Protein AF-A0AAP0FU00-F1 (afdb_monomer_lite)

pLDDT: mean 87.25, std 9.93, range [54.22, 97.88]

Radius of gyration: 15.9 Å; chains: 1; bounding box: 38×25×31 Å

Organism: NCBI:txid2320716

Secondary structure (DSSP, 8-state):
-PPPEEE-TTT--EEE-SS--S------TT-SHHHHHHHHHHHHHHT------

Foldseek 3Di:
DDFDWDQDPPPRDTDGDPPGGDDDDDDDQCNDPVSVVVLVVVCVVVVHDPDDD

Sequence (53 aa):
MAKSNVVDSTTGKSKDSRVRTSSGMFVKRGRDKIVWAIEKRIADFSFIPVGIF

Structure (mmCIF, N/CA/C/O backbone):
data_AF-A0AAP0FU00-F1
#
_entry.id   AF-A0AAP0FU00-F1
#
loop_
_atom_site.group_PDB
_atom_site.id
_atom_site.type_symbol
_atom_site.label_atom_id
_atom_site.label_alt_id
_atom_site.label_comp_id
_atom_site.label_asym_id
_atom_site.label_entity_id
_atom_site.label_seq_id
_atom_site.pdbx_PDB_ins_code
_atom_site.Cartn_x
_atom_site.Cartn_y
_atom_site.Cartn_z
_atom_site.occupancy
_atom_site.B_iso_or_equiv
_atom_site.auth_seq_id
_atom_site.auth_comp_id
_atom_site.auth_asym_id
_atom_site.auth_atom_id
_atom_site.pdbx_PDB_model_num
ATOM 1 N N . MET A 1 1 ? 13.592 17.824 -11.414 1.00 64.94 1 MET A N 1
ATOM 2 C CA . MET A 1 1 ? 12.907 16.756 -10.648 1.00 64.94 1 MET A CA 1
ATOM 3 C C . MET A 1 1 ? 13.866 15.586 -10.469 1.00 64.94 1 MET A C 1
ATOM 5 O O . MET A 1 1 ? 14.542 15.256 -11.435 1.00 64.94 1 MET A O 1
ATOM 9 N N . ALA A 1 2 ? 13.955 14.988 -9.278 1.00 71.31 2 ALA A N 1
ATOM 10 C CA . ALA A 1 2 ? 14.792 13.804 -9.049 1.00 71.31 2 ALA A CA 1
ATOM 11 C C . ALA A 1 2 ? 14.123 12.552 -9.645 1.00 71.31 2 ALA A C 1
ATOM 13 O O . ALA A 1 2 ? 12.954 12.297 -9.358 1.00 71.31 2 ALA A O 1
ATOM 14 N N . LYS A 1 3 ? 14.832 11.790 -10.483 1.00 69.75 3 LYS A N 1
ATOM 15 C CA . LYS A 1 3 ? 14.325 10.530 -11.053 1.00 69.75 3 LYS A CA 1
ATOM 16 C C . LYS A 1 3 ? 14.428 9.397 -10.034 1.00 69.75 3 LYS A C 1
ATOM 18 O O . LYS A 1 3 ? 15.319 9.415 -9.186 1.00 69.75 3 LYS A O 1
ATOM 23 N N . SER A 1 4 ? 13.523 8.414 -10.098 1.00 76.06 4 SER A N 1
ATOM 24 C CA . SER A 1 4 ? 13.681 7.224 -9.256 1.00 76.06 4 SER A CA 1
ATOM 25 C C . SER A 1 4 ? 14.754 6.291 -9.798 1.00 76.06 4 SER A C 1
ATOM 27 O O . SER A 1 4 ? 14.862 6.078 -11.006 1.00 76.06 4 SER A O 1
ATOM 29 N N . ASN A 1 5 ? 15.519 5.722 -8.872 1.00 81.31 5 ASN A N 1
ATOM 30 C CA . ASN A 1 5 ? 16.560 4.761 -9.180 1.00 81.31 5 ASN A CA 1
ATOM 31 C C . ASN A 1 5 ? 16.108 3.335 -8.862 1.00 81.31 5 ASN A C 1
ATOM 33 O O . ASN A 1 5 ? 15.290 3.106 -7.968 1.00 81.31 5 ASN A O 1
ATOM 37 N N . VAL A 1 6 ? 16.680 2.379 -9.582 1.00 82.25 6 VAL A N 1
ATOM 38 C CA . VAL A 1 6 ? 16.603 0.940 -9.326 1.00 82.25 6 VAL A CA 1
ATOM 39 C C . VAL A 1 6 ? 18.014 0.374 -9.262 1.00 82.25 6 VAL A C 1
ATOM 41 O O . VAL A 1 6 ? 18.939 0.912 -9.871 1.00 82.25 6 VAL A O 1
ATOM 44 N N . VAL A 1 7 ? 18.185 -0.714 -8.520 1.00 84.06 7 VAL A N 1
ATOM 45 C CA . VAL A 1 7 ? 19.459 -1.431 -8.486 1.00 84.06 7 VAL A CA 1
ATOM 46 C C . VAL A 1 7 ? 19.590 -2.242 -9.770 1.00 84.06 7 VAL A C 1
ATOM 48 O O . VAL A 1 7 ? 18.683 -2.979 -10.156 1.00 84.06 7 VAL A O 1
ATOM 51 N N . ASP A 1 8 ? 20.710 -2.074 -10.458 1.00 84.25 8 ASP A N 1
ATOM 52 C CA . ASP A 1 8 ? 21.074 -2.889 -11.603 1.00 84.25 8 ASP A CA 1
ATOM 53 C C . ASP A 1 8 ? 21.483 -4.297 -11.150 1.00 84.25 8 ASP A C 1
ATOM 55 O O . ASP A 1 8 ? 22.332 -4.452 -10.274 1.00 84.25 8 ASP A O 1
ATOM 59 N N . SER A 1 9 ? 20.893 -5.326 -11.757 1.00 82.81 9 SER A N 1
ATOM 60 C CA . SER A 1 9 ? 21.101 -6.723 -11.357 1.00 82.81 9 SER A CA 1
ATOM 61 C C . SER A 1 9 ? 22.507 -7.253 -11.640 1.00 82.81 9 SER A C 1
ATOM 63 O O . SER A 1 9 ? 22.926 -8.213 -11.005 1.00 82.81 9 SER A O 1
ATOM 65 N N . THR A 1 10 ? 23.230 -6.658 -12.588 1.00 85.62 10 THR A N 1
ATOM 66 C CA . THR A 1 10 ? 24.550 -7.136 -13.021 1.00 85.62 10 THR A CA 1
ATOM 67 C C . THR A 1 10 ? 25.666 -6.434 -12.259 1.00 85.62 10 THR A C 1
ATOM 69 O O . THR A 1 10 ? 26.667 -7.045 -11.899 1.00 85.62 10 THR A O 1
ATOM 72 N N . THR A 1 11 ? 25.504 -5.135 -12.015 1.00 87.12 11 THR A N 1
ATOM 73 C CA . THR A 1 11 ? 26.543 -4.287 -11.414 1.00 87.12 11 THR A CA 1
ATOM 74 C C . THR A 1 11 ? 26.290 -3.955 -9.946 1.00 87.12 11 THR A C 1
ATOM 76 O O . THR A 1 11 ? 27.191 -3.444 -9.283 1.00 87.12 11 THR A O 1
ATOM 79 N N . GLY A 1 12 ? 25.072 -4.176 -9.439 1.00 85.88 12 GLY A N 1
ATOM 80 C CA . GLY A 1 12 ? 24.656 -3.796 -8.085 1.00 85.88 12 GLY A CA 1
ATOM 81 C C . GLY A 1 12 ? 24.563 -2.283 -7.859 1.00 85.88 12 GLY A C 1
ATOM 82 O O . GLY A 1 12 ? 24.304 -1.837 -6.742 1.00 85.88 12 GLY A O 1
ATOM 83 N N . LYS A 1 13 ? 24.781 -1.468 -8.899 1.00 86.44 13 LYS A N 1
ATOM 84 C CA . LYS A 1 13 ? 24.773 -0.006 -8.805 1.00 86.44 13 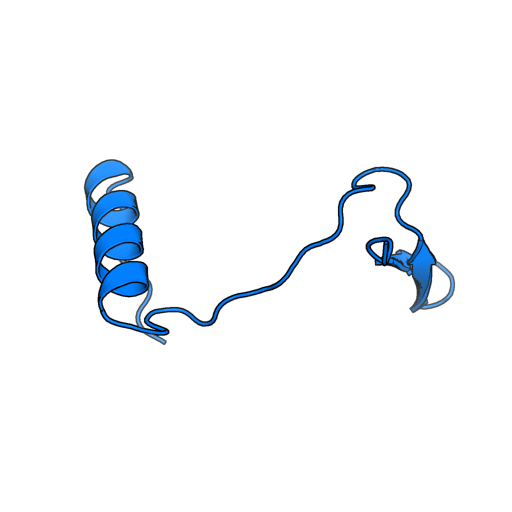LYS A CA 1
ATOM 85 C C . LYS A 1 13 ? 23.377 0.557 -9.032 1.00 86.44 13 LYS A C 1
ATOM 87 O O . LYS A 1 13 ? 22.546 -0.019 -9.729 1.00 86.44 13 LYS A O 1
ATOM 92 N N . SER A 1 14 ? 23.147 1.728 -8.454 1.00 83.81 14 SER A N 1
ATOM 93 C CA . SER A 1 14 ? 21.937 2.515 -8.672 1.00 83.81 14 SER A CA 1
ATOM 94 C C . SER A 1 14 ? 21.919 3.064 -10.103 1.00 83.81 14 SER A C 1
ATOM 96 O O . SER A 1 14 ? 22.882 3.709 -10.519 1.00 83.81 14 SER A O 1
ATOM 98 N N . LYS A 1 15 ? 20.839 2.825 -10.850 1.00 83.31 15 LYS A N 1
ATOM 99 C CA . LYS A 1 15 ? 20.596 3.409 -12.177 1.00 83.31 15 LYS A CA 1
ATOM 100 C C . LYS A 1 15 ? 19.198 4.008 -12.263 1.00 83.31 15 LYS A C 1
ATOM 102 O O . LYS A 1 15 ? 18.280 3.519 -11.605 1.00 83.31 15 LYS A O 1
ATOM 107 N N . ASP A 1 16 ? 19.024 5.002 -13.127 1.00 81.25 16 ASP A N 1
ATOM 108 C CA . ASP A 1 16 ? 17.708 5.565 -13.436 1.00 81.25 16 ASP A CA 1
ATOM 109 C C . ASP A 1 16 ? 16.733 4.459 -13.879 1.00 81.25 16 ASP A C 1
ATOM 111 O O . ASP A 1 16 ? 17.029 3.638 -14.757 1.00 81.25 16 ASP A O 1
ATOM 115 N N . SER A 1 17 ? 15.537 4.447 -13.294 1.00 79.88 17 SER A N 1
ATOM 116 C CA . SER A 1 17 ? 14.494 3.494 -13.661 1.00 79.88 17 SER A CA 1
ATOM 117 C C . SER A 1 17 ? 13.790 3.906 -14.951 1.00 79.88 17 SER A C 1
ATOM 119 O O . SER A 1 17 ? 13.300 5.026 -15.086 1.00 79.88 17 SER A O 1
ATOM 121 N N . ARG A 1 18 ? 13.690 2.964 -15.896 1.00 83.62 18 ARG A N 1
ATOM 122 C CA . ARG A 1 18 ? 12.909 3.120 -17.137 1.00 83.62 18 ARG A CA 1
ATOM 123 C C . ARG A 1 18 ? 11.470 2.610 -17.015 1.00 83.62 18 ARG A C 1
ATOM 125 O O . ARG A 1 18 ? 10.668 2.882 -17.897 1.00 83.62 18 ARG A O 1
ATOM 132 N N . VAL A 1 19 ? 11.163 1.875 -15.941 1.00 82.12 19 VAL A N 1
ATOM 133 C CA . VAL A 1 19 ? 9.846 1.256 -15.698 1.00 82.12 19 VAL A CA 1
ATOM 134 C C . VAL A 1 19 ? 8.999 2.118 -14.760 1.00 82.12 19 VAL A C 1
ATOM 136 O O . VAL A 1 19 ? 7.820 2.330 -15.018 1.00 82.12 19 VAL A O 1
ATOM 139 N N . ARG A 1 20 ? 9.603 2.682 -13.704 1.00 82.50 20 ARG A N 1
ATOM 140 C CA . ARG A 1 20 ? 8.965 3.675 -12.824 1.00 82.50 20 ARG A CA 1
ATOM 141 C C . ARG A 1 20 ? 9.736 4.987 -12.902 1.00 82.50 20 ARG A C 1
ATOM 143 O O . ARG A 1 20 ? 10.768 5.135 -12.264 1.00 82.50 20 ARG A O 1
ATOM 150 N N . THR A 1 21 ? 9.246 5.944 -13.676 1.00 84.12 21 THR A N 1
ATOM 151 C CA . THR A 1 21 ? 9.971 7.196 -13.966 1.00 84.12 21 THR A CA 1
ATOM 152 C C . THR A 1 21 ? 9.621 8.349 -13.023 1.00 84.12 21 THR A C 1
ATOM 154 O O . THR A 1 21 ? 10.329 9.356 -13.000 1.00 84.12 21 THR A O 1
ATOM 157 N N . SER A 1 22 ? 8.562 8.205 -12.221 1.00 85.06 22 SER A N 1
ATOM 158 C CA . SER A 1 22 ? 8.188 9.168 -11.182 1.00 85.06 22 SER A CA 1
ATOM 159 C C . SER A 1 22 ? 9.197 9.190 -10.031 1.00 85.06 22 SER A C 1
ATOM 161 O O . SER A 1 22 ? 9.897 8.207 -9.787 1.00 85.06 22 SER A O 1
ATOM 163 N N . SER A 1 23 ? 9.263 10.306 -9.299 1.00 83.44 23 SER A N 1
ATOM 164 C CA . SER A 1 23 ? 9.913 10.366 -7.986 1.00 83.44 23 SER A CA 1
ATOM 165 C C . SER A 1 23 ? 9.049 9.665 -6.929 1.00 83.44 23 SER A C 1
ATOM 167 O O . SER A 1 23 ? 7.858 9.429 -7.130 1.00 83.44 23 SER A O 1
ATOM 169 N N . GLY A 1 24 ? 9.636 9.313 -5.784 1.00 85.69 24 GLY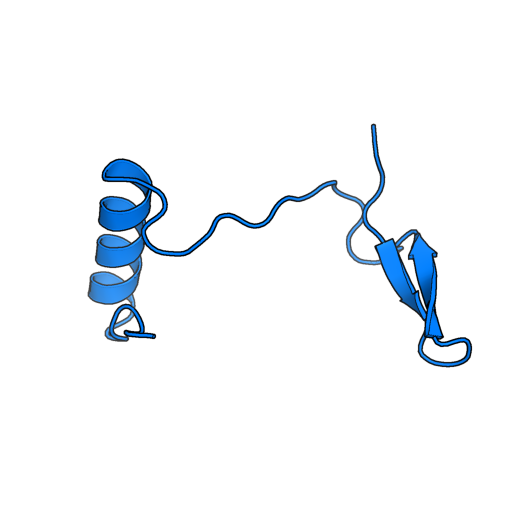 A N 1
ATOM 170 C CA . GLY A 1 24 ? 8.886 8.699 -4.694 1.00 85.69 24 GLY A CA 1
ATOM 171 C C . GLY A 1 24 ? 9.600 8.806 -3.356 1.00 85.69 24 GLY A C 1
ATOM 172 O O . GLY A 1 24 ? 10.808 9.023 -3.300 1.00 85.69 24 GLY A O 1
ATOM 173 N N . MET A 1 25 ? 8.833 8.630 -2.285 1.00 88.12 25 MET A N 1
ATOM 174 C CA . MET A 1 25 ? 9.313 8.623 -0.909 1.00 88.12 25 MET A CA 1
ATOM 175 C C . MET A 1 25 ? 8.583 7.532 -0.128 1.00 88.12 25 MET A C 1
ATOM 177 O O . MET A 1 25 ? 7.413 7.254 -0.386 1.00 88.12 25 MET A O 1
ATOM 181 N N . PHE A 1 26 ? 9.277 6.935 0.838 1.00 89.81 26 PHE A N 1
ATOM 182 C CA . PHE A 1 26 ? 8.664 6.035 1.804 1.00 89.81 26 PHE A CA 1
ATOM 183 C C . PHE A 1 26 ? 8.273 6.798 3.065 1.00 89.81 26 PHE A C 1
ATOM 185 O O . PHE A 1 26 ? 9.039 7.610 3.589 1.00 89.81 26 PHE A O 1
ATOM 192 N N . VAL A 1 27 ? 7.086 6.492 3.573 1.00 92.00 27 VAL A N 1
ATOM 193 C CA . VAL A 1 27 ? 6.615 6.938 4.882 1.00 92.00 27 VAL A CA 1
ATOM 194 C C . VAL A 1 27 ? 6.669 5.730 5.814 1.00 92.00 27 VAL A C 1
ATOM 196 O O . VAL A 1 27 ? 6.342 4.617 5.408 1.00 92.00 27 VAL A O 1
ATOM 199 N N . LYS A 1 28 ? 7.139 5.929 7.049 1.00 92.56 28 LYS A N 1
ATOM 200 C CA . LYS A 1 28 ? 7.127 4.865 8.063 1.00 92.56 28 LYS A CA 1
ATOM 201 C C . LYS A 1 28 ? 5.678 4.514 8.413 1.00 92.56 28 LYS A C 1
ATOM 203 O O . LYS A 1 28 ? 4.847 5.420 8.469 1.00 92.56 28 LYS A O 1
ATOM 208 N N . ARG A 1 29 ? 5.393 3.241 8.701 1.00 91.62 29 ARG A N 1
ATOM 209 C CA . ARG A 1 29 ? 4.075 2.865 9.234 1.00 91.62 29 ARG A CA 1
ATOM 210 C C . ARG A 1 29 ? 3.779 3.633 10.517 1.00 91.62 29 ARG A C 1
ATOM 212 O O . ARG A 1 29 ? 4.699 3.892 11.294 1.00 91.62 29 ARG A O 1
ATOM 219 N 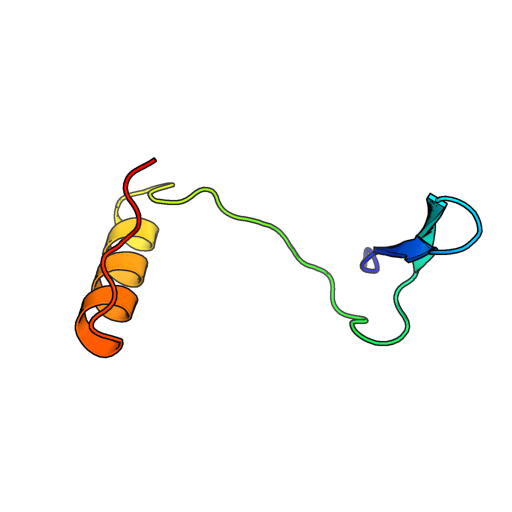N . GLY A 1 30 ? 2.524 4.026 10.715 1.00 93.00 30 GLY A N 1
ATOM 220 C CA . GLY A 1 30 ? 2.096 4.780 11.891 1.00 93.00 30 GLY A CA 1
ATOM 221 C C . GLY A 1 30 ? 2.819 6.119 12.088 1.00 93.00 30 GLY A C 1
ATOM 222 O O . GLY A 1 30 ? 2.898 6.591 13.217 1.00 93.00 30 GLY A O 1
ATOM 223 N N . ARG A 1 31 ? 3.370 6.725 11.018 1.00 94.69 31 ARG A N 1
ATOM 224 C CA . ARG A 1 31 ? 4.138 7.991 11.055 1.00 94.69 31 ARG A CA 1
ATOM 225 C C . ARG A 1 31 ? 3.471 9.070 11.905 1.00 94.69 31 ARG A C 1
ATOM 227 O O . ARG A 1 31 ? 4.155 9.768 12.647 1.00 94.69 31 ARG A O 1
ATOM 234 N N . ASP A 1 32 ? 2.165 9.224 11.740 1.00 96.56 32 ASP A N 1
ATOM 235 C CA . ASP A 1 32 ? 1.321 10.130 12.502 1.00 96.56 32 ASP A 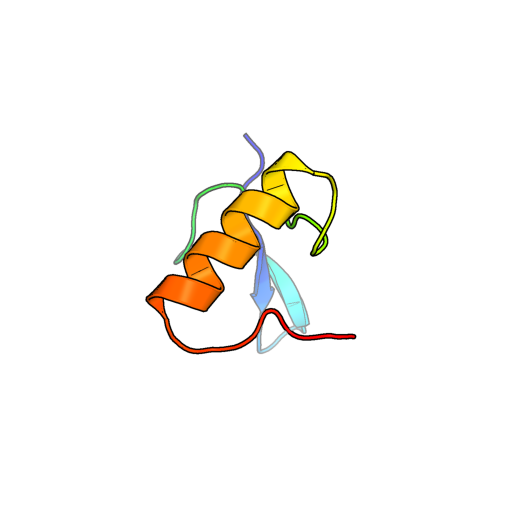CA 1
ATOM 236 C C . ASP A 1 32 ? -0.120 9.596 12.551 1.00 96.56 32 ASP A C 1
ATOM 238 O O . ASP A 1 32 ? -0.441 8.548 11.980 1.00 96.56 32 ASP A O 1
ATOM 242 N N . LYS A 1 33 ? -1.000 10.330 13.240 1.00 97.50 33 LYS A N 1
ATOM 243 C CA . LYS A 1 33 ? -2.409 9.951 13.422 1.00 97.50 33 LYS A CA 1
ATOM 244 C C . LYS A 1 33 ? -3.181 9.850 12.102 1.00 97.50 33 LYS A C 1
ATOM 246 O O . LYS A 1 33 ? -4.090 9.029 12.006 1.00 97.50 33 LYS A O 1
ATOM 251 N N . ILE A 1 34 ? -2.848 10.671 11.105 1.00 97.50 34 ILE A N 1
ATOM 252 C CA . ILE A 1 34 ? -3.541 10.698 9.812 1.00 97.50 34 ILE A CA 1
ATOM 253 C C . ILE A 1 34 ? -3.127 9.477 8.996 1.00 97.50 34 ILE A C 1
ATOM 255 O O . ILE A 1 34 ? -3.987 8.730 8.531 1.00 97.50 34 ILE A O 1
ATOM 259 N N . VAL A 1 35 ? -1.820 9.239 8.870 1.00 95.94 35 VAL A N 1
ATOM 260 C CA . VAL A 1 35 ? -1.275 8.066 8.178 1.00 95.94 35 VAL A CA 1
ATOM 261 C C . VAL A 1 35 ? -1.802 6.785 8.821 1.00 95.94 35 VAL A C 1
ATOM 263 O O . VAL A 1 35 ? -2.311 5.926 8.109 1.00 95.94 35 VAL A O 1
ATOM 266 N N . TRP A 1 36 ? -1.798 6.692 10.155 1.00 95.94 36 TRP A N 1
ATOM 267 C CA . TRP A 1 36 ? -2.339 5.533 10.870 1.00 95.94 36 TRP A CA 1
ATOM 268 C C . TRP A 1 36 ? -3.831 5.297 10.585 1.00 95.94 36 TRP A C 1
ATOM 270 O O . TRP A 1 36 ? -4.246 4.163 10.353 1.00 95.94 36 TRP A O 1
ATOM 280 N N . ALA A 1 37 ? -4.648 6.355 10.548 1.00 97.56 37 ALA A N 1
ATOM 281 C CA . ALA A 1 37 ? -6.072 6.229 10.233 1.00 97.56 37 ALA A CA 1
ATOM 282 C C . ALA A 1 37 ? -6.309 5.727 8.795 1.00 97.56 37 ALA A C 1
ATOM 284 O O . ALA A 1 37 ? -7.236 4.950 8.555 1.00 97.56 37 ALA A O 1
ATOM 285 N N . ILE A 1 38 ? -5.464 6.139 7.843 1.00 97.31 38 ILE A N 1
ATOM 286 C CA . ILE A 1 38 ? -5.495 5.641 6.461 1.00 97.31 38 ILE A CA 1
ATOM 287 C C . ILE A 1 38 ? -5.072 4.169 6.413 1.00 97.31 38 ILE A C 1
ATOM 289 O O . ILE A 1 38 ? -5.764 3.361 5.797 1.00 97.31 38 ILE A O 1
ATOM 293 N N . GLU A 1 39 ? -3.980 3.803 7.083 1.00 96.81 39 GLU A N 1
ATOM 294 C CA . GLU A 1 39 ? -3.501 2.417 7.158 1.00 96.81 39 GLU A CA 1
ATOM 295 C C . GLU A 1 39 ? -4.559 1.487 7.758 1.00 96.81 39 GLU A C 1
ATOM 297 O O . GLU A 1 39 ? -4.804 0.410 7.215 1.00 96.81 39 GLU A O 1
ATOM 302 N N . LYS A 1 40 ? -5.248 1.930 8.816 1.00 96.50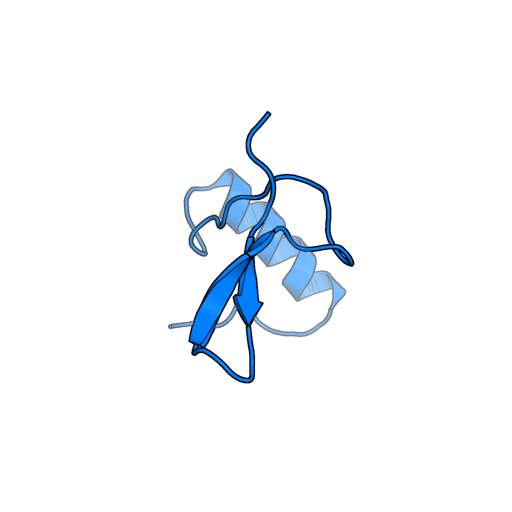 40 LYS A N 1
ATOM 303 C CA . LYS A 1 40 ? -6.369 1.195 9.407 1.00 96.50 40 LYS A CA 1
ATOM 304 C C . LYS A 1 40 ? -7.508 0.986 8.408 1.00 96.50 40 LYS A C 1
ATOM 306 O O . LYS A 1 40 ? -7.989 -0.130 8.274 1.00 96.50 40 LYS A O 1
ATOM 311 N N . ARG A 1 41 ? -7.889 2.015 7.644 1.00 97.88 41 ARG A N 1
ATOM 312 C CA . ARG A 1 41 ? -8.930 1.8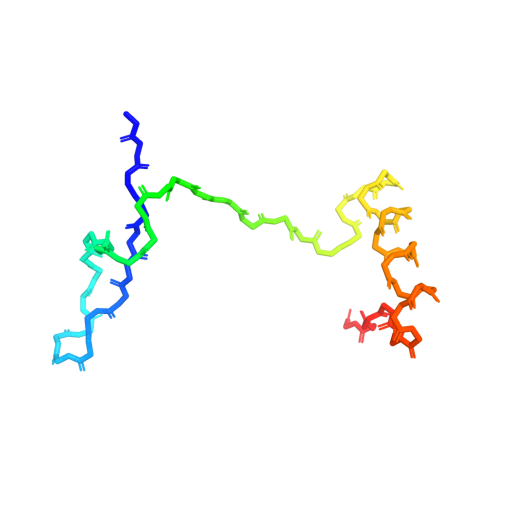88 6.608 1.00 97.88 41 ARG A CA 1
ATOM 313 C C . ARG A 1 41 ? -8.551 0.873 5.525 1.00 97.88 41 ARG A C 1
ATOM 315 O O . ARG A 1 41 ? -9.406 0.121 5.071 1.00 97.88 41 ARG A O 1
ATOM 322 N N . ILE A 1 42 ? -7.284 0.856 5.107 1.00 97.25 42 ILE A N 1
ATOM 323 C CA . ILE A 1 42 ? -6.779 -0.125 4.136 1.00 97.25 42 ILE A CA 1
ATOM 324 C C . ILE A 1 42 ? -6.849 -1.539 4.727 1.00 97.25 42 ILE A C 1
ATOM 326 O O . ILE A 1 42 ? -7.266 -2.465 4.032 1.00 97.25 42 ILE A O 1
ATOM 330 N N . ALA A 1 43 ? -6.483 -1.710 5.999 1.00 97.00 43 ALA A N 1
ATOM 331 C CA . ALA A 1 43 ? -6.563 -2.994 6.693 1.00 97.00 43 ALA A CA 1
ATOM 332 C C . ALA A 1 43 ? -8.005 -3.503 6.816 1.00 97.00 43 ALA A C 1
ATOM 334 O O . ALA A 1 43 ? -8.282 -4.637 6.433 1.00 97.00 43 ALA A O 1
ATOM 335 N N . ASP A 1 44 ? -8.927 -2.647 7.259 1.00 97.56 44 ASP A N 1
ATOM 336 C CA . ASP A 1 44 ? -10.345 -2.986 7.399 1.00 97.56 44 ASP A CA 1
ATOM 337 C C . ASP A 1 44 ? -10.959 -3.395 6.046 1.00 97.56 44 ASP A C 1
ATOM 339 O O . ASP A 1 44 ? -11.722 -4.353 5.976 1.00 97.56 44 ASP A O 1
ATOM 343 N N . PHE A 1 45 ? -10.591 -2.712 4.953 1.00 97.88 45 PHE A N 1
ATOM 344 C CA . PHE A 1 45 ? -11.073 -3.029 3.603 1.00 97.88 45 PHE A CA 1
ATOM 345 C C . PHE A 1 45 ? -10.476 -4.321 3.031 1.00 97.88 45 PHE A C 1
ATOM 347 O O . PHE A 1 45 ? -11.159 -5.079 2.348 1.00 97.88 45 PHE A O 1
ATOM 354 N N . SER A 1 46 ? -9.185 -4.551 3.266 1.00 97.81 46 SER A N 1
ATOM 355 C CA . SER A 1 46 ? -8.472 -5.712 2.719 1.00 97.81 46 SER A CA 1
ATOM 356 C C . SER A 1 46 ? -8.606 -6.972 3.571 1.00 97.81 46 SER A C 1
ATOM 358 O O . SER A 1 46 ? -8.199 -8.039 3.119 1.00 97.81 46 SER A O 1
ATOM 360 N N . PHE A 1 47 ? -9.159 -6.862 4.783 1.00 96.06 47 PHE A N 1
ATOM 361 C CA . PHE A 1 47 ? -9.204 -7.923 5.794 1.00 96.06 47 PHE A CA 1
ATOM 362 C C . PHE A 1 47 ? -7.813 -8.461 6.178 1.00 96.06 47 PHE A C 1
ATOM 364 O O . PHE A 1 47 ? -7.674 -9.598 6.628 1.00 96.06 47 PHE A O 1
ATOM 371 N N . ILE A 1 48 ? -6.772 -7.637 6.018 1.00 95.44 48 ILE A N 1
ATOM 372 C CA . ILE A 1 48 ? -5.392 -7.946 6.405 1.00 95.44 48 ILE A CA 1
ATOM 373 C C . ILE A 1 48 ? -4.988 -6.977 7.520 1.00 95.44 48 ILE A C 1
ATOM 375 O O . ILE A 1 48 ? -5.097 -5.765 7.331 1.00 95.44 48 ILE A O 1
ATOM 379 N N . PRO A 1 49 ? -4.496 -7.459 8.675 1.00 94.00 49 PRO A N 1
ATOM 380 C CA . PRO A 1 49 ? -4.162 -6.586 9.794 1.00 94.00 49 PRO A CA 1
ATOM 381 C C . PRO A 1 49 ? -3.036 -5.605 9.442 1.00 94.00 49 PRO A C 1
ATOM 383 O O . PRO A 1 49 ? -2.102 -5.933 8.704 1.00 94.00 49 PRO A O 1
ATOM 386 N N . VAL A 1 50 ? -3.081 -4.403 10.032 1.00 89.00 50 VAL A N 1
ATOM 387 C CA . VAL A 1 50 ? -1.932 -3.486 10.020 1.00 89.00 50 VAL A CA 1
ATOM 388 C C . VAL A 1 50 ? -0.795 -4.195 10.755 1.00 89.00 50 VAL A C 1
ATOM 390 O O . VAL A 1 50 ? -0.863 -4.370 11.968 1.00 89.00 50 VAL A O 1
ATOM 393 N N . GLY A 1 51 ? 0.205 -4.670 10.005 1.00 80.06 51 GLY A N 1
ATOM 394 C CA . GLY A 1 51 ? 1.306 -5.457 10.558 1.00 80.06 51 GLY A CA 1
ATOM 395 C C . GLY A 1 51 ? 1.950 -4.760 11.756 1.00 80.06 51 GLY A C 1
ATOM 396 O O . GLY A 1 51 ? 2.383 -3.612 11.641 1.00 80.06 51 GLY A O 1
ATOM 397 N N . ILE A 1 52 ? 1.981 -5.464 12.886 1.00 59.84 52 ILE A N 1
ATOM 398 C CA . ILE A 1 52 ? 2.695 -5.063 14.096 1.00 59.84 52 ILE A CA 1
ATOM 399 C C . ILE A 1 52 ? 4.149 -5.495 13.884 1.00 59.84 52 ILE A C 1
ATOM 401 O O . ILE A 1 52 ? 4.409 -6.689 13.739 1.00 59.84 52 ILE A O 1
ATOM 405 N N . PHE A 1 53 ? 5.071 -4.538 13.818 1.00 54.22 53 PHE A N 1
ATOM 406 C CA . PHE A 1 53 ? 6.512 -4.783 13.888 1.00 54.22 53 PHE A CA 1
ATOM 407 C C . PHE A 1 53 ? 7.073 -3.991 15.060 1.00 54.22 53 PHE A C 1
ATOM 409 O O . PHE A 1 53 ? 6.687 -2.802 15.174 1.00 54.22 53 PHE A O 1
#